Protein AF-A0A838QCX8-F1 (afdb_monomer_lite)

Foldseek 3Di:
DVCCVVCPLVDDDDDDDQVLFDDDPDGDDALVDNRPPCDPPRPSVVVVVVVVVSVVVVVD

pLDDT: mean 95.39, std 2.99, range [81.25, 98.31]

Structure (mmCIF, N/CA/C/O backbone):
data_AF-A0A838QCX8-F1
#
_entry.id   AF-A0A838QCX8-F1
#
loop_
_atom_site.group_PDB
_atom_site.id
_atom_site.type_symbol
_atom_site.label_atom_id
_atom_site.label_alt_id
_atom_site.label_comp_id
_atom_site.label_asym_id
_atom_site.label_entity_id
_atom_site.label_seq_id
_atom_site.pdbx_PDB_ins_code
_atom_site.Cartn_x
_atom_site.Cartn_y
_atom_site.Cartn_z
_atom_site.occupancy
_atom_site.B_iso_or_equiv
_atom_site.auth_seq_id
_atom_site.auth_comp_id
_atom_site.auth_asym_id
_atom_site.auth_atom_id
_atom_site.pdbx_PDB_model_num
ATOM 1 N N . GLU A 1 1 ? 5.148 -10.889 8.713 1.00 8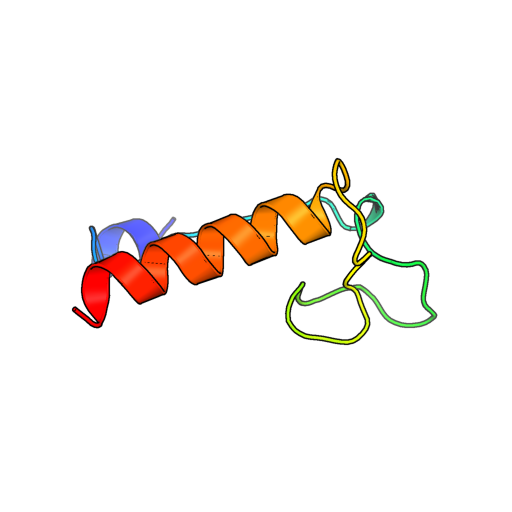2.25 1 GLU A N 1
ATOM 2 C CA . GLU A 1 1 ? 4.261 -11.591 9.674 1.00 82.25 1 GLU A CA 1
ATOM 3 C C . GLU A 1 1 ? 4.140 -10.865 11.017 1.00 82.25 1 GLU A C 1
ATOM 5 O O . GLU A 1 1 ? 3.022 -10.598 11.431 1.00 82.25 1 GLU A O 1
ATOM 10 N N . THR A 1 2 ? 5.251 -10.452 11.646 1.00 95.06 2 THR A N 1
ATOM 11 C CA . THR A 1 2 ? 5.260 -9.707 12.925 1.00 95.06 2 THR A CA 1
ATOM 12 C C . THR A 1 2 ? 4.286 -8.528 12.967 1.00 95.06 2 THR A C 1
ATOM 14 O O . THR A 1 2 ? 3.462 -8.473 13.865 1.00 95.06 2 THR A O 1
ATOM 17 N N . LEU A 1 3 ? 4.309 -7.624 11.979 1.00 95.00 3 LEU A N 1
ATOM 18 C CA . LEU A 1 3 ? 3.433 -6.441 11.981 1.00 95.00 3 LEU A CA 1
ATOM 19 C C . LEU A 1 3 ? 1.941 -6.794 11.960 1.00 95.00 3 LEU A C 1
ATOM 21 O O . LEU A 1 3 ? 1.174 -6.200 12.705 1.00 95.00 3 LEU A O 1
ATOM 25 N N . ARG A 1 4 ? 1.542 -7.807 11.177 1.00 94.25 4 ARG A N 1
ATOM 26 C CA . ARG A 1 4 ? 0.154 -8.301 11.157 1.00 94.25 4 ARG A CA 1
ATOM 27 C C . ARG A 1 4 ? -0.273 -8.825 12.533 1.00 94.25 4 ARG A C 1
ATOM 29 O O . ARG A 1 4 ? -1.396 -8.582 12.949 1.00 94.25 4 ARG A O 1
ATOM 36 N N . ARG A 1 5 ? 0.625 -9.506 13.252 1.00 95.81 5 ARG A N 1
ATOM 37 C CA . ARG A 1 5 ? 0.352 -10.016 14.603 1.00 95.81 5 ARG A CA 1
ATOM 38 C C . ARG A 1 5 ? 0.271 -8.900 15.647 1.00 95.81 5 ARG A C 1
ATOM 40 O O . ARG A 1 5 ? -0.660 -8.893 16.437 1.00 95.81 5 ARG A O 1
ATOM 47 N N . GLU A 1 6 ? 1.245 -7.993 15.666 1.00 98.00 6 GLU A N 1
ATOM 48 C CA . GLU A 1 6 ? 1.351 -6.967 16.716 1.00 98.00 6 GLU A CA 1
ATOM 49 C C . GLU A 1 6 ? 0.329 -5.835 16.548 1.00 98.00 6 GLU A C 1
ATOM 51 O O . GLU A 1 6 ? -0.126 -5.265 17.534 1.00 98.00 6 GLU A O 1
ATOM 56 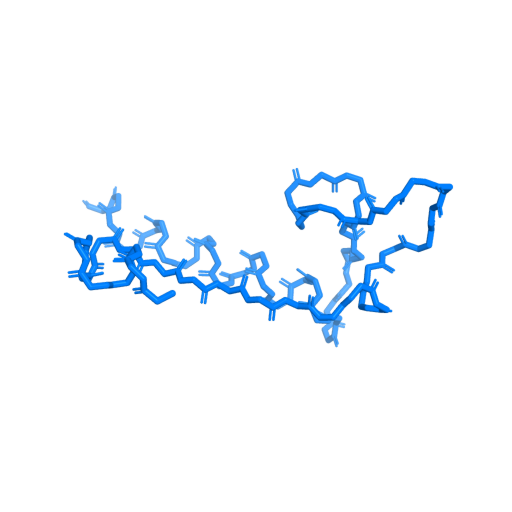N N . LEU A 1 7 ? -0.029 -5.496 15.307 1.00 96.38 7 LEU A N 1
ATOM 57 C CA . LEU A 1 7 ? -0.920 -4.372 15.009 1.00 96.38 7 LEU A CA 1
ATOM 58 C C . LEU A 1 7 ? -2.361 -4.811 14.705 1.00 96.38 7 LEU A C 1
ATOM 60 O O . LEU A 1 7 ? -3.263 -3.973 14.698 1.00 96.38 7 LEU A O 1
ATOM 64 N N . GLY A 1 8 ? -2.586 -6.111 14.483 1.00 95.12 8 GLY A N 1
ATOM 65 C CA . GLY A 1 8 ? -3.907 -6.696 14.262 1.00 95.12 8 GLY A CA 1
ATOM 66 C C . GLY A 1 8 ? -4.696 -5.983 13.166 1.00 95.12 8 GLY A C 1
ATOM 67 O O . GLY A 1 8 ? -4.147 -5.596 12.134 1.00 95.12 8 GLY A O 1
ATOM 68 N N . ASP A 1 9 ? -5.981 -5.751 13.429 1.00 94.31 9 ASP A N 1
ATOM 69 C CA . ASP A 1 9 ? -6.898 -5.115 12.480 1.00 94.31 9 ASP A CA 1
ATOM 70 C C . ASP A 1 9 ? -6.521 -3.661 12.157 1.00 94.31 9 ASP A C 1
ATOM 72 O O . ASP A 1 9 ? -7.029 -3.097 11.194 1.00 94.31 9 ASP A O 1
ATOM 76 N N . ALA A 1 10 ? -5.624 -3.020 12.912 1.00 93.38 10 ALA A N 1
ATOM 77 C CA . ALA A 1 10 ? -5.136 -1.680 12.588 1.00 93.38 10 ALA A CA 1
ATOM 78 C C . ALA A 1 10 ? -4.063 -1.676 11.483 1.00 93.38 10 ALA A C 1
ATOM 80 O O . ALA A 1 10 ? -3.610 -0.601 11.088 1.00 93.38 10 ALA A O 1
ATOM 81 N N . PHE A 1 11 ? -3.663 -2.841 10.965 1.00 95.50 11 PHE A N 1
ATOM 82 C CA . PHE A 1 11 ? -2.628 -2.967 9.944 1.00 95.50 11 PHE A CA 1
ATOM 83 C C . PHE A 1 11 ? -3.038 -3.897 8.804 1.00 95.50 11 PHE A C 1
ATOM 85 O O . PHE A 1 11 ? -3.403 -5.052 9.012 1.00 95.50 11 PHE A O 1
ATOM 92 N N . GLU A 1 12 ? -2.861 -3.420 7.576 1.00 94.62 12 GLU A N 1
ATOM 93 C CA . GLU A 1 12 ? -3.005 -4.224 6.370 1.00 94.62 12 GLU A CA 1
ATOM 94 C C . GLU A 1 12 ? -1.676 -4.272 5.610 1.00 94.62 12 GLU A C 1
ATOM 96 O O . GLU A 1 12 ? -1.099 -3.245 5.258 1.00 94.62 12 GLU A O 1
ATOM 101 N N . GLY A 1 13 ? -1.165 -5.486 5.386 1.00 94.56 13 GLY A N 1
ATOM 102 C CA . GLY A 1 13 ? 0.077 -5.712 4.650 1.00 94.56 13 GLY A CA 1
ATOM 103 C C . GLY A 1 13 ? -0.206 -6.169 3.225 1.00 94.56 13 GLY A C 1
ATOM 104 O O . GLY A 1 13 ? -0.720 -7.274 3.046 1.00 94.56 13 GLY A O 1
ATOM 105 N N . ILE A 1 14 ? 0.180 -5.356 2.242 1.00 95.38 14 ILE A N 1
ATOM 106 C CA . ILE A 1 14 ? 0.062 -5.644 0.807 1.00 95.38 14 ILE A CA 1
ATOM 107 C C . ILE A 1 14 ? 1.472 -5.815 0.240 1.00 95.38 14 ILE A C 1
ATOM 109 O O . ILE A 1 14 ? 2.313 -4.929 0.378 1.00 95.38 14 ILE A O 1
ATOM 113 N N . GLU A 1 15 ? 1.736 -6.960 -0.382 1.00 95.25 15 GLU A N 1
ATOM 114 C CA . GLU A 1 15 ? 3.038 -7.301 -0.960 1.00 95.25 15 GLU A CA 1
ATOM 115 C C . GLU A 1 15 ? 2.855 -7.563 -2.456 1.00 95.25 15 GLU A C 1
ATOM 117 O O . GLU A 1 15 ? 2.019 -8.376 -2.846 1.00 95.25 15 GLU A O 1
ATOM 122 N N . LEU A 1 16 ? 3.628 -6.864 -3.289 1.00 96.50 16 LEU A N 1
ATOM 123 C CA . LEU A 1 16 ? 3.576 -6.985 -4.745 1.00 96.50 16 LEU A CA 1
ATOM 124 C C . LEU A 1 16 ? 4.926 -7.469 -5.283 1.00 96.50 16 LEU A C 1
ATOM 126 O O . LEU A 1 16 ? 5.970 -7.080 -4.749 1.00 96.50 16 LEU A O 1
ATOM 130 N N . PRO A 1 17 ? 4.952 -8.273 -6.360 1.00 96.12 17 PRO A N 1
ATOM 131 C CA . PRO A 1 17 ? 6.201 -8.585 -7.034 1.00 96.12 17 PRO A CA 1
ATOM 132 C C . PRO A 1 17 ? 6.767 -7.323 -7.699 1.00 96.12 17 PRO A C 1
ATOM 134 O O . PRO A 1 17 ? 6.030 -6.512 -8.255 1.00 96.12 17 PRO A O 1
ATOM 137 N N . ALA A 1 18 ? 8.095 -7.178 -7.712 1.00 95.88 18 ALA A N 1
ATOM 138 C CA . ALA A 1 18 ? 8.758 -6.013 -8.310 1.00 95.88 18 ALA A CA 1
ATOM 139 C C . ALA A 1 18 ? 8.385 -5.797 -9.793 1.00 95.88 18 ALA A C 1
ATOM 141 O O . ALA A 1 18 ? 8.346 -4.664 -10.263 1.00 95.88 18 ALA A O 1
ATOM 142 N N . ALA A 1 19 ? 8.060 -6.875 -10.515 1.00 96.12 19 ALA A N 1
ATOM 143 C CA . ALA A 1 19 ? 7.643 -6.829 -11.916 1.00 96.12 19 ALA A CA 1
ATOM 144 C C . ALA A 1 19 ? 6.289 -6.129 -12.152 1.00 96.12 19 ALA A C 1
ATOM 146 O O . ALA A 1 19 ? 5.999 -5.763 -13.285 1.00 96.12 19 ALA A O 1
ATOM 147 N N . SER A 1 20 ? 5.473 -5.932 -11.111 1.00 97.06 20 SER A N 1
ATOM 148 C CA . SER A 1 20 ? 4.208 -5.189 -11.204 1.00 97.06 20 SER A CA 1
ATOM 149 C C . SER A 1 20 ? 4.401 -3.673 -11.257 1.00 97.06 20 SER A C 1
ATOM 151 O O . SER A 1 20 ? 3.466 -2.944 -11.578 1.00 97.06 20 SER A O 1
ATOM 153 N N . ALA A 1 21 ? 5.582 -3.177 -10.887 1.00 97.06 21 ALA A N 1
ATOM 154 C CA . ALA A 1 21 ? 5.848 -1.752 -10.803 1.00 97.06 21 ALA A CA 1
ATOM 155 C C . ALA A 1 21 ? 6.176 -1.133 -12.163 1.00 97.06 21 ALA A C 1
ATOM 157 O O . ALA A 1 21 ? 6.684 -1.790 -13.075 1.00 97.06 21 ALA A O 1
ATOM 158 N N . LYS A 1 22 ? 5.976 0.184 -12.264 1.00 95.75 22 LYS A N 1
ATOM 159 C CA . LYS A 1 22 ? 6.466 0.970 -13.397 1.00 95.75 22 LYS A CA 1
ATOM 160 C C . LYS A 1 22 ? 7.986 0.768 -13.557 1.00 95.75 22 LYS A C 1
ATOM 162 O O . LYS A 1 22 ? 8.707 0.985 -12.579 1.00 95.75 22 LYS A O 1
ATOM 167 N N . PRO A 1 23 ? 8.492 0.418 -14.759 1.00 94.19 23 PRO A N 1
ATOM 168 C CA . PRO A 1 23 ? 9.921 0.210 -14.986 1.00 94.19 23 PRO A CA 1
ATOM 169 C C . PRO A 1 23 ? 10.753 1.453 -14.669 1.00 94.19 23 PRO A C 1
ATOM 171 O O . PRO A 1 23 ? 10.441 2.549 -15.145 1.00 94.19 23 PRO A O 1
ATOM 174 N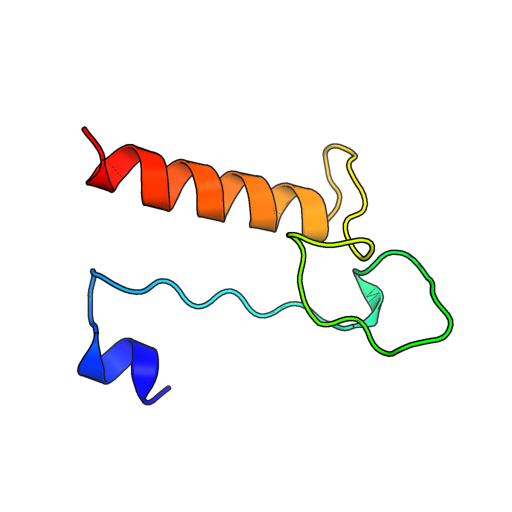 N . GLN A 1 24 ? 11.813 1.276 -13.878 1.00 92.38 24 GLN A N 1
ATOM 175 C CA . GLN A 1 24 ? 12.718 2.339 -13.434 1.00 92.38 24 GLN A CA 1
ATOM 176 C C . GLN A 1 24 ? 14.141 1.820 -13.211 1.00 92.38 24 GLN A C 1
ATOM 178 O O . GLN A 1 24 ? 14.376 0.614 -13.233 1.00 92.38 24 GLN A O 1
ATOM 183 N N . LEU A 1 25 ? 15.085 2.751 -13.027 1.00 92.31 25 LEU A N 1
ATOM 184 C CA . LEU A 1 25 ? 16.482 2.428 -12.733 1.00 92.31 25 LEU A CA 1
ATOM 185 C C . LEU A 1 25 ? 16.643 1.816 -11.335 1.00 92.31 25 LEU A C 1
ATOM 187 O O . LEU A 1 25 ? 17.387 0.855 -11.168 1.00 92.31 25 LEU A O 1
ATOM 191 N N . GLU A 1 26 ? 15.927 2.363 -10.353 1.00 93.38 26 GLU A N 1
ATOM 192 C CA . GLU A 1 26 ? 15.980 1.904 -8.967 1.00 93.38 26 GLU A CA 1
ATOM 193 C C . GLU A 1 26 ? 14.925 0.824 -8.689 1.00 93.38 26 GLU A C 1
ATOM 195 O O . GLU A 1 26 ? 13.839 0.858 -9.284 1.00 93.38 26 GLU A O 1
ATOM 200 N N . PRO A 1 27 ? 15.194 -0.109 -7.755 1.00 94.44 27 PRO A N 1
ATOM 201 C CA . PRO A 1 27 ? 14.208 -1.092 -7.335 1.00 94.44 27 PRO A CA 1
ATOM 202 C C . PRO A 1 27 ? 12.915 -0.431 -6.823 1.00 94.44 27 PRO A C 1
ATOM 204 O O . PRO A 1 27 ? 12.967 0.544 -6.062 1.00 94.44 27 PRO A O 1
ATOM 207 N N . PRO A 1 28 ? 11.739 -0.960 -7.200 1.00 96.06 28 PRO A N 1
ATOM 208 C CA . PRO A 1 28 ? 10.474 -0.417 -6.739 1.00 96.06 28 PRO A CA 1
ATOM 209 C C . PRO A 1 28 ? 10.281 -0.677 -5.246 1.00 96.06 28 PRO A C 1
ATOM 211 O O . PRO A 1 28 ? 10.624 -1.745 -4.740 1.00 96.06 28 PRO A O 1
ATOM 214 N N . HIS A 1 29 ? 9.709 0.302 -4.548 1.00 93.62 29 HIS A N 1
ATOM 215 C CA . HIS A 1 29 ? 9.576 0.255 -3.087 1.00 93.62 29 HIS A CA 1
ATOM 216 C C . HIS A 1 29 ? 8.176 0.603 -2.579 1.00 93.62 29 HIS A C 1
ATOM 218 O O . HIS A 1 29 ? 7.821 0.197 -1.475 1.00 93.62 29 HIS A O 1
ATOM 224 N N . SER A 1 30 ? 7.374 1.356 -3.337 1.00 95.12 30 SER A N 1
ATOM 225 C CA . SER A 1 30 ? 6.026 1.728 -2.902 1.00 95.12 30 SER A CA 1
ATOM 226 C C . SER A 1 30 ? 5.133 2.128 -4.069 1.00 95.12 30 SER A C 1
ATOM 228 O O . SER A 1 30 ? 5.572 2.783 -5.008 1.00 95.12 30 SER A O 1
ATOM 230 N N . VAL A 1 31 ? 3.850 1.785 -3.978 1.00 96.00 31 VAL A N 1
ATOM 231 C CA . VAL A 1 31 ? 2.816 2.243 -4.919 1.00 96.00 31 VAL A CA 1
ATOM 232 C C . VAL A 1 31 ? 2.370 3.686 -4.661 1.00 96.00 31 VAL A C 1
ATOM 234 O O . VAL A 1 31 ? 1.666 4.261 -5.476 1.00 96.00 31 VAL A O 1
ATOM 237 N N . LEU A 1 32 ? 2.798 4.300 -3.553 1.00 94.31 32 LEU A N 1
ATOM 238 C CA . LEU A 1 32 ? 2.520 5.706 -3.227 1.00 94.31 32 LEU A CA 1
ATOM 239 C C . LEU A 1 32 ? 3.626 6.652 -3.724 1.00 94.31 32 LEU A C 1
ATOM 241 O O . LEU A 1 32 ? 3.759 7.778 -3.248 1.00 94.31 32 LEU A O 1
ATOM 245 N N . THR A 1 33 ? 4.468 6.178 -4.642 1.00 93.19 33 THR A N 1
ATOM 246 C CA . THR A 1 33 ? 5.572 6.938 -5.231 1.00 93.19 33 THR A CA 1
ATOM 247 C C . THR A 1 33 ? 5.584 6.757 -6.753 1.00 93.19 33 THR A C 1
ATOM 249 O O . THR A 1 33 ? 4.601 6.351 -7.369 1.00 93.19 33 THR A O 1
ATOM 252 N N . ILE A 1 34 ? 6.714 7.061 -7.392 1.00 93.88 34 ILE A N 1
ATOM 253 C CA . ILE A 1 34 ? 6.903 7.001 -8.845 1.00 93.88 34 ILE A CA 1
ATOM 254 C C . ILE A 1 34 ? 6.757 5.591 -9.454 1.00 93.88 34 ILE A C 1
ATOM 256 O O . ILE A 1 34 ? 6.760 5.468 -10.679 1.00 93.88 34 ILE A O 1
ATOM 260 N N . ASN A 1 35 ? 6.657 4.537 -8.635 1.00 96.12 35 ASN A N 1
ATOM 261 C CA . ASN A 1 35 ? 6.516 3.151 -9.088 1.00 96.12 35 ASN A CA 1
ATOM 262 C C . ASN A 1 35 ? 5.068 2.749 -9.429 1.00 96.12 35 ASN A C 1
ATOM 264 O O . ASN A 1 35 ? 4.860 1.649 -9.947 1.00 96.12 35 ASN A O 1
ATOM 268 N N . LEU A 1 36 ? 4.089 3.622 -9.172 1.00 97.25 36 LEU A N 1
ATOM 269 C CA . LEU A 1 36 ? 2.689 3.420 -9.540 1.00 97.25 36 LEU A CA 1
ATOM 270 C C . LEU A 1 36 ? 2.502 3.387 -11.064 1.00 97.25 36 LEU A C 1
ATOM 272 O O . LEU A 1 36 ? 2.979 4.269 -11.787 1.00 97.25 36 LEU A O 1
ATOM 276 N N . ILE A 1 37 ? 1.756 2.392 -11.542 1.00 97.94 37 ILE A N 1
ATOM 277 C CA . ILE A 1 37 ? 1.119 2.415 -12.857 1.00 97.94 37 ILE A CA 1
ATOM 278 C C . ILE A 1 37 ? -0.348 2.772 -12.621 1.00 97.94 37 ILE A C 1
ATOM 280 O O . ILE A 1 37 ? -1.152 1.928 -12.238 1.00 97.94 37 ILE A O 1
ATOM 284 N N . ASP A 1 38 ? -0.672 4.048 -12.814 1.00 96.88 38 ASP A N 1
ATOM 285 C CA . ASP A 1 38 ? -2.004 4.597 -12.557 1.00 96.88 38 ASP A CA 1
ATOM 286 C C . ASP A 1 38 ? -2.951 4.291 -13.728 1.00 96.88 38 ASP A C 1
ATOM 288 O O . ASP A 1 38 ? -3.161 5.103 -14.633 1.00 96.88 38 ASP A O 1
ATOM 292 N N . ARG A 1 39 ? -3.404 3.036 -13.784 1.00 97.81 39 ARG A N 1
ATOM 293 C CA . ARG A 1 39 ? -4.325 2.518 -14.797 1.00 97.81 39 ARG A CA 1
ATOM 294 C C . ARG A 1 39 ? -5.155 1.383 -14.206 1.00 97.81 39 ARG A C 1
ATOM 296 O O . ARG A 1 39 ? -4.597 0.451 -13.634 1.00 97.81 39 ARG A O 1
ATOM 303 N N . GLU A 1 40 ? -6.469 1.420 -14.410 1.00 97.12 40 GLU A N 1
ATOM 304 C CA . GLU A 1 40 ? -7.364 0.337 -13.992 1.0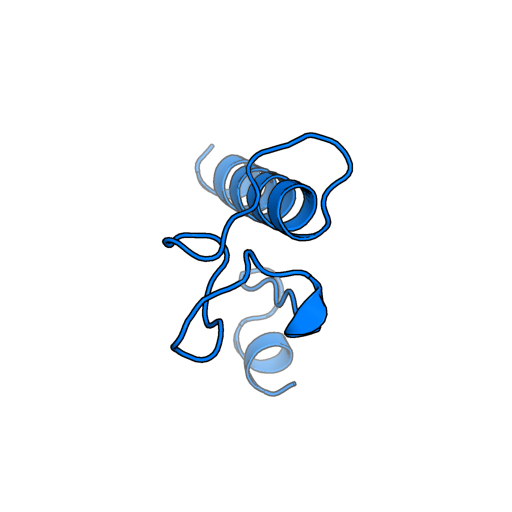0 97.12 40 GLU A CA 1
ATOM 305 C C . GLU A 1 40 ? -6.903 -1.033 -14.523 1.00 97.12 40 GLU A C 1
ATOM 307 O O . GLU A 1 40 ? -6.471 -1.169 -15.672 1.00 97.12 40 GLU A O 1
ATOM 312 N N . GLY A 1 41 ? -6.997 -2.053 -13.666 1.00 96.62 41 GLY A N 1
ATOM 313 C CA . GLY A 1 41 ? -6.534 -3.416 -13.942 1.00 96.62 41 GLY A CA 1
ATOM 314 C C . GLY A 1 41 ? -5.032 -3.641 -13.735 1.00 96.62 41 GLY A C 1
ATOM 315 O O . GLY A 1 41 ? -4.570 -4.774 -13.853 1.00 96.62 41 GLY A O 1
ATOM 316 N N . GLU A 1 42 ? -4.254 -2.601 -13.419 1.00 98.12 42 GLU A N 1
ATOM 317 C CA . GLU A 1 42 ? -2.870 -2.767 -12.972 1.00 98.12 42 GLU A CA 1
ATOM 318 C C . GLU A 1 42 ? -2.803 -3.139 -11.495 1.00 98.12 42 GLU A C 1
ATOM 320 O O . GLU A 1 42 ? -3.449 -2.526 -10.644 1.00 98.12 42 GLU A O 1
ATOM 325 N N . THR A 1 43 ? -1.910 -4.070 -11.162 1.00 97.94 43 THR A N 1
ATOM 326 C CA . THR A 1 43 ? -1.722 -4.536 -9.781 1.00 97.94 43 THR A CA 1
ATOM 327 C C . THR A 1 43 ? -1.345 -3.396 -8.823 1.00 97.94 43 THR A C 1
ATOM 329 O O . THR A 1 43 ? -1.735 -3.398 -7.657 1.00 97.94 43 THR A O 1
ATOM 332 N N . THR A 1 44 ? -0.582 -2.402 -9.294 1.00 97.88 44 THR A N 1
ATOM 333 C CA . THR A 1 44 ? -0.201 -1.247 -8.462 1.00 97.88 44 THR A CA 1
ATOM 334 C C . THR A 1 44 ? -1.369 -0.292 -8.219 1.00 97.88 44 THR A C 1
ATOM 336 O O . THR A 1 44 ? -1.484 0.224 -7.109 1.00 97.88 44 THR A O 1
ATOM 339 N N . HIS A 1 45 ? -2.260 -0.118 -9.198 1.00 98.31 45 HIS A N 1
ATOM 340 C CA . HIS A 1 45 ? -3.494 0.653 -9.048 1.00 98.31 45 HIS A CA 1
ATOM 341 C C . HIS A 1 45 ? -4.456 -0.026 -8.061 1.00 98.31 45 HIS A C 1
ATOM 343 O O . HIS A 1 45 ? -4.932 0.607 -7.124 1.00 98.31 45 HIS A O 1
ATOM 349 N N . GLU A 1 46 ? -4.689 -1.335 -8.202 1.00 98.25 46 GLU A N 1
ATOM 350 C CA . GLU A 1 46 ? -5.539 -2.107 -7.279 1.00 98.25 46 GLU A CA 1
ATOM 351 C C . GLU A 1 46 ? -5.047 -2.031 -5.823 1.00 98.25 46 GLU A C 1
ATOM 353 O O . GLU A 1 46 ? -5.844 -1.905 -4.891 1.00 98.25 46 GLU A O 1
ATOM 358 N N . ALA A 1 47 ? -3.726 -2.049 -5.617 1.00 98.06 47 ALA A N 1
ATOM 359 C CA . ALA A 1 47 ? -3.135 -1.887 -4.293 1.00 98.06 47 ALA A CA 1
ATOM 360 C C . ALA A 1 47 ? -3.374 -0.487 -3.700 1.00 98.06 47 ALA A C 1
ATOM 362 O O . ALA A 1 47 ? -3.668 -0.383 -2.509 1.00 98.06 47 ALA A O 1
ATOM 363 N N . VAL A 1 48 ? -3.276 0.581 -4.503 1.00 97.69 48 VAL A N 1
ATOM 364 C CA . VAL A 1 48 ? -3.577 1.952 -4.049 1.00 97.69 48 VAL A CA 1
ATOM 365 C C . VAL A 1 48 ? -5.041 2.077 -3.646 1.00 97.69 48 VAL A C 1
ATOM 367 O O . VAL A 1 48 ? -5.320 2.540 -2.542 1.00 97.69 48 VAL A O 1
ATOM 370 N N . GLU A 1 49 ? -5.963 1.594 -4.476 1.00 98.06 49 GLU A N 1
ATOM 371 C CA . GLU A 1 49 ? -7.396 1.611 -4.164 1.00 98.06 49 GLU A CA 1
ATOM 372 C C . GLU A 1 49 ? -7.700 0.869 -2.856 1.00 98.06 49 GLU A C 1
ATOM 374 O O . GLU A 1 49 ? -8.461 1.354 -2.012 1.00 98.06 49 GLU A O 1
ATOM 379 N N . ARG A 1 50 ? -7.034 -0.269 -2.615 1.00 97.56 50 ARG A N 1
ATOM 380 C CA . ARG A 1 50 ? -7.176 -0.998 -1.350 1.00 97.56 50 ARG A CA 1
ATOM 381 C C . ARG A 1 50 ? -6.687 -0.186 -0.149 1.00 97.56 50 ARG A C 1
ATOM 383 O O . ARG A 1 50 ? -7.385 -0.143 0.866 1.00 97.56 50 ARG A O 1
ATOM 390 N N . ILE A 1 51 ? -5.536 0.480 -0.264 1.00 96.75 51 ILE A N 1
ATOM 391 C CA . ILE A 1 51 ? -4.991 1.357 0.788 1.00 96.75 51 ILE A CA 1
ATOM 392 C C . ILE A 1 51 ? -5.969 2.498 1.089 1.00 96.75 51 ILE A C 1
ATOM 394 O O . ILE A 1 51 ? -6.263 2.770 2.255 1.00 96.75 51 ILE A O 1
ATOM 398 N N . LEU A 1 52 ? -6.503 3.152 0.055 1.00 96.31 52 LEU A N 1
ATOM 399 C CA . LEU A 1 52 ? -7.445 4.258 0.217 1.00 96.31 52 LEU A CA 1
ATOM 400 C C . LEU A 1 52 ? -8.754 3.800 0.874 1.00 96.31 52 LEU A C 1
ATOM 402 O O . LEU A 1 52 ? -9.235 4.478 1.783 1.00 96.31 52 LEU A O 1
ATOM 406 N N . SER A 1 53 ? -9.289 2.632 0.498 1.00 97.19 53 SER A N 1
ATOM 407 C CA . SER A 1 53 ? -10.462 2.037 1.161 1.00 97.19 53 SER A CA 1
ATOM 408 C C . SER A 1 53 ? -10.195 1.764 2.642 1.00 97.19 53 SER A C 1
ATOM 410 O O . SER A 1 53 ? -10.973 2.188 3.497 1.00 97.19 53 SER A O 1
ATOM 412 N N . PHE A 1 54 ? -9.066 1.123 2.962 1.00 96.81 54 PHE A N 1
ATOM 413 C CA . PHE A 1 54 ? -8.677 0.798 4.336 1.00 96.81 54 PHE A CA 1
ATOM 414 C C . PHE A 1 54 ? -8.575 2.043 5.230 1.00 96.81 54 PHE A C 1
ATOM 416 O O . PHE A 1 54 ? -9.034 2.028 6.379 1.00 96.81 54 PHE A O 1
ATOM 423 N N . LEU A 1 55 ? -7.986 3.123 4.702 1.00 96.00 55 LEU A N 1
ATOM 424 C CA . LEU A 1 55 ? -7.883 4.407 5.395 1.00 96.00 55 LEU A CA 1
ATOM 425 C C . LEU A 1 55 ? -9.252 5.086 5.522 1.00 96.00 55 LEU A C 1
ATOM 427 O O . LEU A 1 55 ? -9.584 5.584 6.596 1.00 96.00 55 LEU A O 1
ATOM 431 N N . SER A 1 56 ? -10.073 5.070 4.466 1.00 96.81 56 SER A N 1
ATOM 432 C CA . SER A 1 56 ? -11.419 5.658 4.481 1.00 96.81 56 SER A CA 1
ATOM 433 C C . SER A 1 56 ? -12.319 5.015 5.536 1.00 96.81 56 SER A C 1
ATOM 435 O O . SER A 1 56 ? -13.026 5.721 6.246 1.00 96.81 56 SER A O 1
ATOM 437 N N . GLU A 1 57 ? -12.267 3.693 5.694 1.00 95.75 57 GLU A N 1
ATOM 438 C CA . GLU A 1 57 ? -13.036 2.962 6.709 1.00 95.75 57 GLU A CA 1
ATOM 439 C C . GLU A 1 57 ? -12.688 3.375 8.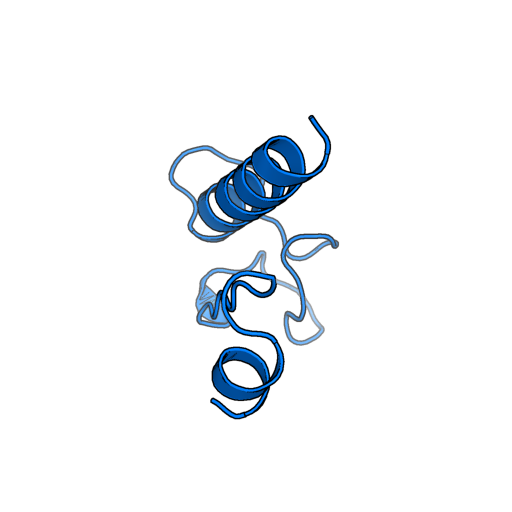150 1.00 95.75 57 GLU A C 1
ATOM 441 O O .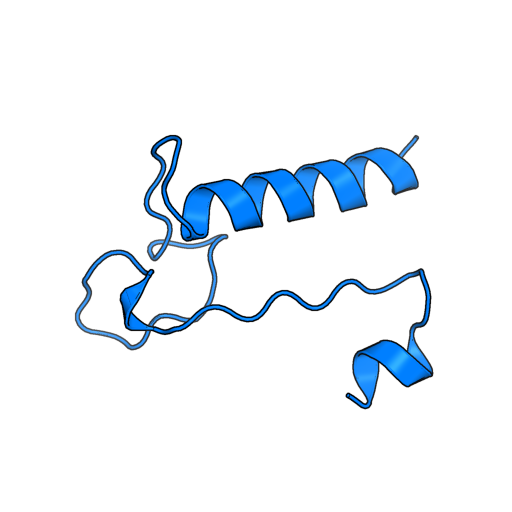 GLU A 1 57 ? -13.546 3.298 9.025 1.00 95.75 57 GLU A O 1
ATOM 446 N N . ARG A 1 58 ? -11.450 3.825 8.400 1.00 93.06 58 ARG A N 1
ATOM 447 C CA . ARG A 1 58 ? -10.924 4.162 9.740 1.00 93.06 58 ARG A CA 1
ATOM 448 C C . ARG A 1 58 ? -10.962 5.645 10.082 1.00 93.06 58 ARG A C 1
ATOM 450 O O . ARG A 1 58 ? -10.828 5.993 11.250 1.00 93.06 58 ARG A O 1
ATOM 457 N N . LEU A 1 59 ? -11.081 6.502 9.073 1.00 93.75 59 LEU A N 1
ATOM 458 C CA . LEU A 1 59 ? -11.108 7.959 9.227 1.00 93.75 59 LEU A CA 1
ATOM 459 C C . LEU A 1 59 ? -12.530 8.544 9.178 1.00 93.75 59 LEU A C 1
ATOM 461 O O . LEU A 1 59 ? -12.678 9.766 9.160 1.00 93.75 59 LEU A O 1
ATOM 465 N N . ARG A 1 60 ? -13.556 7.690 9.128 1.00 81.25 60 ARG A N 1
ATOM 466 C CA . ARG A 1 60 ? -14.961 8.070 9.332 1.00 81.25 60 ARG A CA 1
ATOM 467 C C . ARG A 1 60 ? -15.257 8.281 10.810 1.00 81.25 60 ARG A C 1
ATOM 469 O O . ARG A 1 60 ? -16.036 9.214 11.095 1.00 81.25 60 ARG A O 1
#

Secondary structure (DSSP, 8-state):
-HHHHHHGGG-------GGGSPP-SSPP--TTTTT---STT-HHHHHHHHHHHHHHHH--

Sequence (60 aa):
ETLRRELGDAFEGIELPAASAKPQLEPPHSVLTINLIDREGETTHEAVERILSFLSERLR

Radius of gyration: 12.91 Å; chains: 1; bounding box: 31×20×32 Å